Protein AF-A0A2G6F8W2-F1 (afdb_monomer)

Nearest PDB structures (foldseek):
  6zvr-assembly1_C  TM=7.088E-01  e=8.712E+00  Nostoc punctiforme
  3syv-assembly4_H  TM=6.160E-01  e=8.712E+00  Mus musculus

Radius of gyration: 16.59 Å; Cα contacts (8 Å, |Δi|>4): 49; chains: 1; bounding box: 35×23×45 Å

Structure (mmCIF, N/CA/C/O backbone):
data_AF-A0A2G6F8W2-F1
#
_entry.id   AF-A0A2G6F8W2-F1
#
loop_
_atom_site.group_PDB
_atom_site.id
_atom_site.type_symbol
_atom_site.label_atom_id
_atom_site.label_alt_id
_atom_site.label_comp_id
_atom_site.label_asym_id
_atom_site.label_entity_id
_atom_site.label_seq_id
_atom_site.pdbx_PDB_ins_code
_atom_site.Cartn_x
_atom_site.Cartn_y
_atom_site.Cartn_z
_atom_site.occupancy
_atom_site.B_iso_or_equiv
_atom_site.auth_seq_id
_atom_site.auth_comp_id
_atom_site.auth_asym_id
_atom_site.auth_atom_id
_atom_site.pdbx_PDB_model_num
ATOM 1 N N . MET A 1 1 ? 18.160 -0.597 -8.008 1.00 47.06 1 MET A N 1
ATOM 2 C CA . MET A 1 1 ? 16.701 -0.682 -8.232 1.00 47.06 1 MET A CA 1
ATOM 3 C C . MET A 1 1 ? 16.005 -1.125 -6.958 1.00 47.06 1 MET A C 1
ATOM 5 O O . MET A 1 1 ? 16.500 -2.036 -6.301 1.00 47.06 1 MET A O 1
ATOM 9 N N . LYS A 1 2 ? 14.886 -0.489 -6.585 1.00 52.81 2 LYS A N 1
ATOM 10 C CA . LYS A 1 2 ? 13.957 -1.101 -5.622 1.00 52.81 2 LYS A CA 1
ATOM 11 C C . LYS A 1 2 ? 13.361 -2.346 -6.282 1.00 52.81 2 LYS A C 1
ATOM 13 O O . LYS A 1 2 ? 13.179 -2.351 -7.494 1.00 52.81 2 LYS A O 1
ATOM 18 N N . ALA A 1 3 ? 13.109 -3.396 -5.505 1.00 60.19 3 ALA A N 1
ATOM 19 C CA . ALA A 1 3 ? 12.440 -4.581 -6.028 1.00 60.19 3 ALA A CA 1
ATOM 20 C C . ALA A 1 3 ? 11.076 -4.177 -6.608 1.00 60.19 3 ALA A C 1
ATOM 22 O O . ALA A 1 3 ? 10.309 -3.502 -5.916 1.00 60.19 3 ALA A O 1
ATOM 23 N N . GLN A 1 4 ? 10.795 -4.569 -7.854 1.00 66.88 4 GLN A N 1
ATOM 24 C CA . GLN A 1 4 ? 9.481 -4.370 -8.462 1.00 66.88 4 GLN A CA 1
ATOM 25 C C . GLN A 1 4 ? 8.399 -5.009 -7.582 1.00 66.88 4 GLN A C 1
ATOM 27 O O . GLN A 1 4 ? 8.608 -6.106 -7.039 1.00 66.88 4 GLN A O 1
ATOM 32 N N . PRO A 1 5 ? 7.243 -4.350 -7.405 1.00 72.50 5 PRO A N 1
ATOM 33 C CA . PRO A 1 5 ? 6.126 -4.967 -6.722 1.00 72.50 5 PRO A CA 1
ATOM 34 C C . PRO A 1 5 ? 5.684 -6.198 -7.507 1.00 72.50 5 PRO A C 1
ATOM 36 O O . PRO A 1 5 ? 5.511 -6.161 -8.716 1.00 72.50 5 PRO A O 1
ATOM 39 N N . ASN A 1 6 ? 5.501 -7.299 -6.790 1.00 83.06 6 ASN A N 1
ATOM 40 C CA . ASN A 1 6 ? 4.935 -8.536 -7.307 1.00 83.06 6 ASN A CA 1
ATOM 41 C C . ASN A 1 6 ? 3.634 -8.842 -6.553 1.00 83.06 6 ASN A C 1
ATOM 43 O O . ASN A 1 6 ? 3.284 -8.163 -5.578 1.00 83.06 6 ASN A O 1
ATOM 47 N N . CYS A 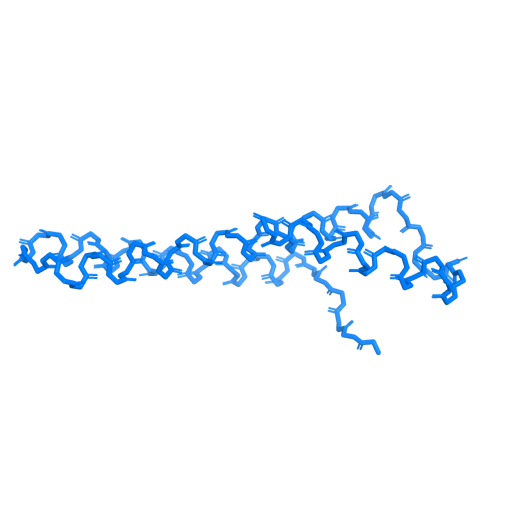1 7 ? 2.927 -9.900 -6.952 1.00 90.12 7 CYS A N 1
ATOM 48 C CA . CYS A 1 7 ? 1.682 -10.299 -6.292 1.00 90.12 7 CYS A CA 1
ATOM 49 C C . CYS A 1 7 ? 1.846 -10.520 -4.776 1.00 90.12 7 CYS A C 1
ATOM 51 O O . CYS A 1 7 ? 0.921 -10.245 -4.015 1.00 90.12 7 CYS A O 1
ATOM 53 N N . LYS A 1 8 ? 3.030 -10.946 -4.306 1.00 91.62 8 LYS A N 1
ATOM 54 C CA . LYS A 1 8 ? 3.315 -11.104 -2.870 1.00 91.62 8 LYS A CA 1
ATOM 55 C C . LYS A 1 8 ? 3.362 -9.753 -2.150 1.00 91.62 8 LYS A C 1
ATOM 57 O O . LYS A 1 8 ? 2.810 -9.628 -1.060 1.00 91.62 8 LYS A O 1
ATOM 62 N N . THR A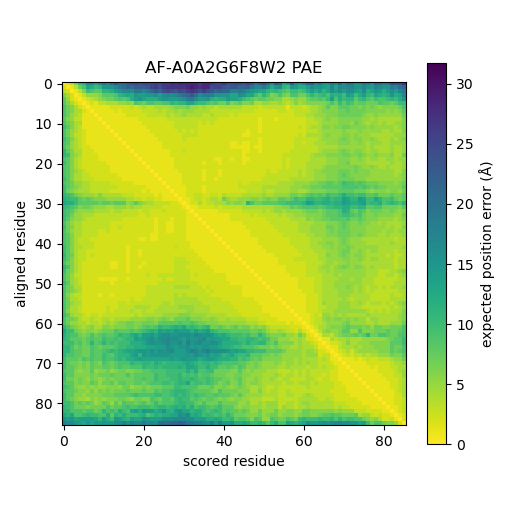 1 9 ? 3.969 -8.733 -2.752 1.00 89.69 9 THR A N 1
ATOM 63 C CA . THR A 1 9 ? 3.963 -7.362 -2.217 1.00 89.69 9 THR A CA 1
ATOM 64 C C . THR A 1 9 ? 2.539 -6.807 -2.131 1.00 89.69 9 THR A C 1
ATOM 66 O O . THR A 1 9 ? 2.158 -6.259 -1.097 1.00 89.69 9 THR A O 1
ATOM 69 N N . VAL A 1 10 ? 1.725 -7.006 -3.171 1.00 92.44 10 VAL A N 1
ATOM 70 C CA . VAL A 1 10 ? 0.306 -6.600 -3.187 1.00 92.44 10 VAL A CA 1
ATOM 71 C C . VAL A 1 10 ? -0.486 -7.310 -2.084 1.00 92.44 10 VAL A C 1
ATOM 73 O O . VAL A 1 10 ? -1.198 -6.658 -1.319 1.00 92.44 10 VAL A O 1
ATOM 76 N N . LEU A 1 11 ? -0.305 -8.626 -1.937 1.00 94.12 11 LEU A N 1
ATOM 77 C CA . LEU A 1 11 ? -0.942 -9.413 -0.881 1.00 94.12 11 LEU A CA 1
ATOM 78 C C . LEU A 1 11 ? -0.562 -8.914 0.522 1.00 94.12 11 LEU A C 1
ATOM 80 O O . LEU A 1 11 ? -1.423 -8.798 1.391 1.00 94.12 11 LEU A O 1
ATOM 84 N N . ASN A 1 12 ? 0.702 -8.549 0.745 1.00 94.62 12 ASN A N 1
ATOM 85 C CA . ASN A 1 12 ? 1.141 -7.987 2.024 1.00 94.62 12 ASN A CA 1
ATOM 86 C C . ASN A 1 12 ? 0.435 -6.660 2.349 1.00 94.62 12 ASN A C 1
ATOM 88 O O . ASN A 1 12 ? 0.053 -6.433 3.499 1.00 94.62 12 ASN A O 1
ATOM 92 N N . HIS A 1 13 ? 0.232 -5.789 1.354 1.00 93.56 13 HIS A N 1
ATOM 93 C CA . HIS A 1 13 ? -0.536 -4.555 1.537 1.00 93.56 13 HIS A CA 1
ATOM 94 C C . 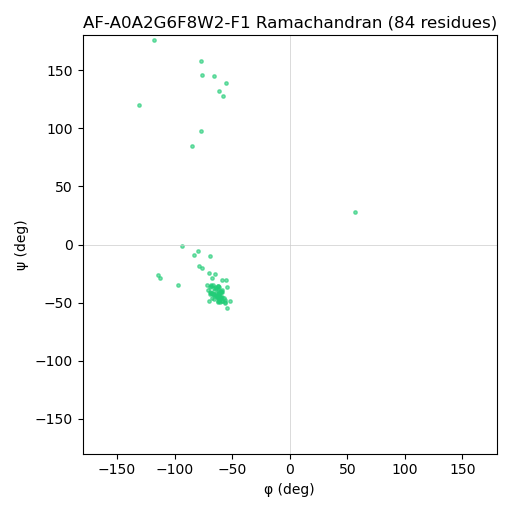HIS A 1 13 ? -2.002 -4.839 1.881 1.00 93.56 13 HIS A C 1
ATOM 96 O O . HIS A 1 13 ? -2.529 -4.223 2.808 1.00 93.56 13 HIS A O 1
ATOM 102 N N . LEU A 1 14 ? -2.635 -5.793 1.190 1.00 95.69 14 LEU A N 1
ATOM 103 C CA . LEU A 1 14 ? -4.009 -6.217 1.477 1.00 95.69 14 LEU A CA 1
ATOM 104 C C . LEU A 1 14 ? -4.154 -6.741 2.909 1.00 95.69 14 LEU A C 1
ATOM 106 O O . LEU A 1 14 ? -5.018 -6.271 3.643 1.00 95.69 14 LEU A O 1
ATOM 110 N N . ASN A 1 15 ? -3.267 -7.640 3.339 1.00 97.31 15 ASN A N 1
ATOM 111 C CA . ASN A 1 15 ? -3.297 -8.198 4.693 1.00 97.31 15 ASN A CA 1
ATOM 112 C C . ASN A 1 15 ? -3.147 -7.112 5.768 1.00 97.31 15 ASN A C 1
ATOM 114 O O . ASN A 1 15 ? -3.849 -7.131 6.778 1.00 97.31 15 ASN A O 1
ATOM 118 N N . ARG A 1 16 ? -2.273 -6.123 5.538 1.00 96.31 16 ARG A N 1
ATOM 119 C CA . ARG A 1 16 ? -2.127 -4.974 6.441 1.00 96.31 16 ARG A CA 1
ATOM 120 C C . ARG A 1 16 ? -3.418 -4.160 6.540 1.00 96.31 16 ARG A C 1
ATOM 122 O O . ARG A 1 16 ? -3.812 -3.797 7.645 1.00 96.31 16 ARG A O 1
ATOM 129 N N . ILE A 1 17 ? -4.052 -3.865 5.406 1.00 96.81 17 ILE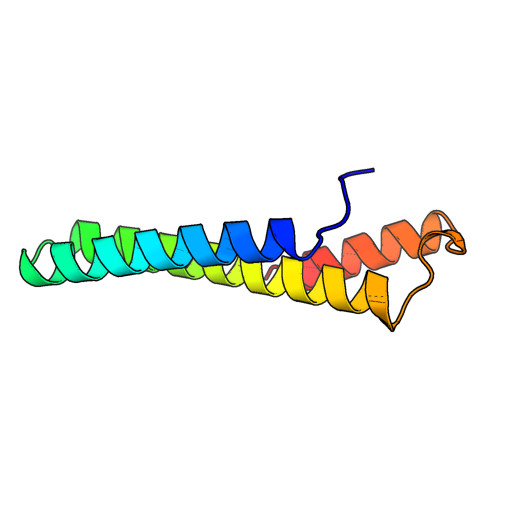 A N 1
ATOM 130 C CA . ILE A 1 17 ? -5.311 -3.110 5.361 1.00 96.81 17 ILE A CA 1
ATOM 131 C C . ILE A 1 17 ? -6.414 -3.869 6.099 1.00 96.81 17 ILE A C 1
ATOM 133 O O . ILE A 1 17 ? -7.125 -3.271 6.900 1.00 96.81 17 ILE A O 1
ATOM 137 N N . ILE A 1 18 ? -6.529 -5.181 5.885 1.00 97.56 18 ILE A N 1
ATOM 138 C CA . ILE A 1 18 ? -7.513 -6.022 6.578 1.00 97.56 18 ILE A CA 1
ATOM 139 C C . ILE A 1 18 ? -7.339 -5.904 8.096 1.00 97.56 18 ILE A C 1
ATOM 141 O O . ILE A 1 18 ? -8.298 -5.555 8.780 1.00 97.56 18 ILE A O 1
ATOM 145 N N . GLY A 1 19 ? -6.117 -6.063 8.614 1.00 97.25 19 GLY A N 1
ATOM 146 C CA . GLY A 1 19 ? -5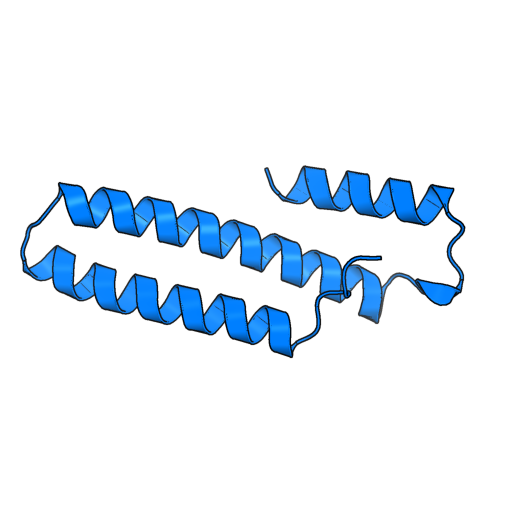.860 -5.919 10.051 1.00 97.25 19 GLY A CA 1
ATOM 147 C C . GLY A 1 19 ? -6.166 -4.513 10.594 1.00 97.25 19 GLY A C 1
ATOM 148 O O . GLY A 1 19 ? -6.668 -4.366 11.708 1.00 97.25 19 GLY A O 1
ATOM 149 N N . GLN A 1 20 ? -5.920 -3.458 9.806 1.00 96.62 20 GLN A N 1
ATOM 150 C CA . GLN A 1 20 ? -6.304 -2.089 10.179 1.00 96.62 20 GLN A CA 1
ATOM 151 C C . GLN A 1 20 ? -7.827 -1.918 10.249 1.00 96.62 20 GLN A C 1
ATOM 153 O O . GLN A 1 20 ? -8.322 -1.303 11.193 1.00 96.62 20 GLN A O 1
ATOM 158 N N . LEU A 1 21 ? -8.567 -2.478 9.287 1.00 97.00 21 LEU A N 1
ATOM 159 C CA . LEU A 1 21 ? -10.030 -2.422 9.249 1.00 97.00 21 LEU A CA 1
ATOM 160 C C . LEU A 1 21 ? -10.671 -3.256 10.363 1.00 97.00 21 LEU A C 1
ATOM 162 O O . LEU A 1 21 ? -11.680 -2.841 10.929 1.00 97.00 21 LEU A O 1
ATOM 166 N N . GLU A 1 22 ? -10.094 -4.407 10.704 1.00 97.12 22 GLU A N 1
ATOM 167 C CA . GLU A 1 22 ? -10.516 -5.210 11.855 1.00 97.12 22 GLU A CA 1
ATOM 168 C C . GLU A 1 22 ? -10.355 -4.423 13.156 1.00 97.12 22 GLU A C 1
ATOM 170 O O . GLU A 1 22 ? -11.317 -4.295 13.911 1.00 97.12 22 GLU A O 1
ATOM 175 N N . LYS A 1 23 ? -9.189 -3.799 13.372 1.00 96.44 23 LYS A N 1
ATOM 176 C CA . LYS A 1 23 ? -8.969 -2.943 14.543 1.00 96.44 23 LYS A CA 1
ATOM 177 C C . LYS A 1 23 ? -9.919 -1.743 14.566 1.00 96.44 23 LYS A C 1
ATOM 179 O O . LYS A 1 23 ? -10.454 -1.411 15.619 1.00 96.44 23 LYS A O 1
ATOM 184 N N . LEU A 1 24 ? -10.152 -1.107 13.417 1.00 96.19 24 LEU A N 1
ATOM 185 C CA . LEU A 1 24 ? -11.070 0.027 13.302 1.00 96.19 24 LEU A CA 1
ATOM 186 C C . LEU A 1 24 ? -12.492 -0.354 13.740 1.00 96.19 24 LEU A C 1
ATOM 188 O O . LEU A 1 24 ? -13.123 0.415 14.457 1.00 96.19 24 LEU A O 1
ATOM 192 N N . LYS A 1 25 ? -12.980 -1.548 13.375 1.00 96.19 25 LYS A N 1
ATOM 193 C CA . LYS A 1 25 ? -14.293 -2.043 13.828 1.00 96.19 25 LYS A CA 1
ATOM 194 C C . LYS A 1 25 ? -14.372 -2.155 15.351 1.00 96.19 25 LYS A C 1
ATOM 196 O O . LYS A 1 25 ? -15.365 -1.711 15.917 1.00 96.19 25 LYS A O 1
ATOM 201 N N . THR A 1 26 ? -13.343 -2.708 15.995 1.00 95.69 26 THR A N 1
ATOM 202 C CA . THR A 1 26 ? -13.284 -2.824 17.462 1.00 95.69 26 THR A CA 1
ATOM 203 C C . THR A 1 26 ? -13.329 -1.450 18.127 1.00 95.69 26 THR A C 1
ATOM 205 O O . THR A 1 26 ? -14.163 -1.204 18.988 1.00 95.69 26 THR A O 1
ATOM 208 N N . 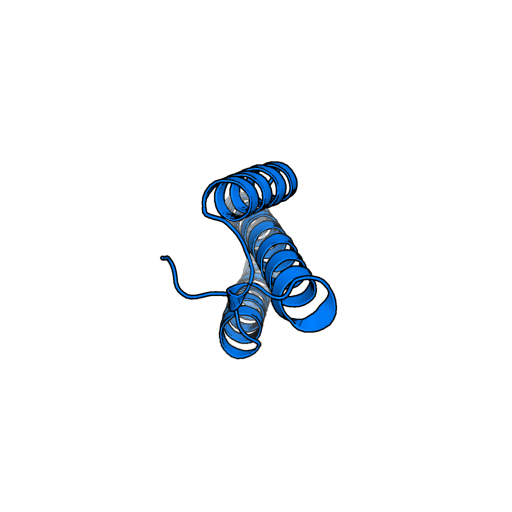VAL A 1 27 ? -12.498 -0.515 17.668 1.00 95.69 27 VAL A N 1
ATOM 209 C CA . VAL A 1 27 ? -12.399 0.829 18.258 1.00 95.69 27 VAL A CA 1
ATOM 210 C C . VAL A 1 27 ? -13.686 1.645 18.064 1.00 95.69 27 VAL A C 1
ATOM 212 O O . VAL A 1 27 ? -14.084 2.394 18.953 1.00 95.69 27 VAL A O 1
ATOM 215 N N . ILE A 1 28 ? -14.387 1.475 16.934 1.00 94.50 28 ILE A N 1
ATOM 216 C CA . ILE A 1 28 ? -15.711 2.087 16.725 1.00 94.50 28 ILE A CA 1
ATOM 217 C C . ILE A 1 28 ? -16.704 1.616 17.796 1.00 94.50 28 ILE A C 1
ATOM 219 O O . ILE A 1 28 ? -17.479 2.422 18.302 1.00 94.50 28 ILE A O 1
ATOM 223 N N . GLN A 1 29 ? -16.681 0.331 18.162 1.00 93.88 29 GLN A N 1
ATOM 224 C CA . GLN A 1 29 ? -17.563 -0.212 19.203 1.00 93.88 29 GLN A CA 1
ATOM 225 C C . GLN A 1 29 ? -17.229 0.341 20.596 1.00 93.88 29 GLN A C 1
ATOM 227 O O . GLN A 1 29 ? -18.119 0.478 21.432 1.00 93.88 29 GLN A O 1
ATOM 232 N N . GLU A 1 30 ? -15.966 0.696 20.828 1.00 94.69 30 GLU A N 1
ATOM 233 C CA . GLU A 1 30 ? -15.478 1.312 22.066 1.00 94.69 30 GLU A CA 1
ATOM 234 C C . GLU A 1 30 ? -15.774 2.826 22.147 1.00 94.69 30 GLU A C 1
ATOM 236 O O . GLU A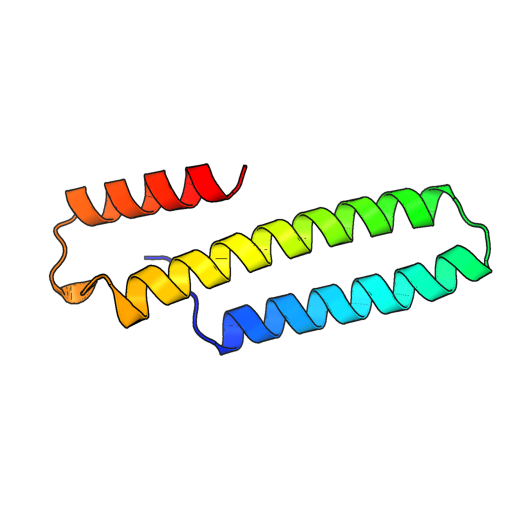 1 30 ? -15.567 3.432 23.195 1.00 94.69 30 GLU A O 1
ATOM 241 N N . ASN A 1 31 ? -16.312 3.435 21.078 1.00 91.56 31 ASN A N 1
ATOM 242 C CA . ASN A 1 31 ? -16.588 4.875 20.945 1.00 91.56 31 ASN A CA 1
ATOM 243 C C . ASN A 1 31 ? -15.358 5.787 21.152 1.00 91.56 31 ASN A C 1
ATOM 245 O O . ASN A 1 31 ? -15.501 6.950 21.534 1.00 91.56 31 ASN A O 1
ATOM 249 N N . ASP A 1 32 ? -14.150 5.297 20.862 1.00 94.12 32 ASP A N 1
ATOM 250 C CA . ASP A 1 32 ? -12.930 6.112 20.887 1.00 94.12 32 ASP A CA 1
ATOM 251 C C . ASP A 1 32 ? -12.748 6.848 19.547 1.00 94.12 32 ASP A C 1
ATOM 253 O O . ASP A 1 32 ? -12.071 6.384 18.625 1.00 94.12 32 ASP A O 1
ATOM 257 N N . CYS A 1 33 ? -13.395 8.010 19.420 1.00 94.12 33 CYS A N 1
ATOM 258 C CA . CYS A 1 33 ? -13.393 8.816 18.194 1.00 94.12 33 CYS A CA 1
ATOM 259 C C . CYS A 1 33 ? -11.990 9.254 17.736 1.00 94.12 33 CYS A C 1
ATOM 261 O O . CYS A 1 33 ? -11.755 9.393 16.528 1.00 94.12 33 CYS A O 1
ATOM 263 N N . ASP A 1 34 ? -11.052 9.444 18.666 1.00 95.88 34 ASP A N 1
ATOM 264 C CA . ASP A 1 34 ? -9.681 9.839 18.339 1.00 95.88 34 ASP A CA 1
ATOM 265 C C . ASP A 1 34 ? -8.950 8.679 17.658 1.00 95.88 34 ASP A C 1
ATOM 267 O O . ASP A 1 34 ? -8.383 8.844 16.570 1.00 95.88 34 ASP A O 1
ATOM 271 N N . GLN A 1 35 ? -9.030 7.474 18.231 1.00 95.62 35 GLN A N 1
ATOM 272 C CA . GLN A 1 35 ? -8.462 6.283 17.606 1.00 95.62 35 GLN A CA 1
ATOM 273 C C . GLN A 1 35 ? -9.175 5.916 16.296 1.00 95.62 35 GLN A C 1
ATOM 275 O O . GLN A 1 35 ? -8.500 5.526 15.338 1.00 95.62 35 GLN A O 1
ATOM 280 N N . VAL A 1 36 ? -10.503 6.080 16.203 1.00 97.06 36 VAL A N 1
ATOM 281 C CA . VAL A 1 36 ? -11.254 5.890 14.945 1.00 97.06 36 VAL A CA 1
ATOM 282 C C . VAL A 1 36 ? -10.693 6.791 13.848 1.00 97.06 36 VAL A C 1
ATOM 284 O O . VAL A 1 36 ? -10.417 6.323 12.739 1.00 97.06 36 VAL A O 1
ATOM 287 N N . THR A 1 37 ? -10.474 8.070 14.154 1.00 96.31 37 THR A N 1
ATOM 288 C CA . THR A 1 37 ? -9.933 9.040 13.196 1.00 96.31 37 THR A CA 1
ATOM 289 C C . THR A 1 37 ? -8.530 8.637 12.745 1.00 96.31 37 THR A C 1
ATOM 291 O O . THR A 1 37 ? -8.259 8.547 11.544 1.00 96.31 37 THR A O 1
ATOM 294 N N . GLN A 1 38 ? -7.644 8.312 13.690 1.00 96.75 38 GLN A N 1
ATOM 295 C CA . GLN A 1 38 ? -6.268 7.908 13.387 1.00 96.75 38 GLN A CA 1
ATOM 296 C C . GLN A 1 38 ? -6.203 6.635 12.530 1.00 96.75 38 GLN A C 1
ATOM 298 O O . GLN A 1 38 ? -5.471 6.588 11.537 1.00 96.75 38 GLN A O 1
ATOM 303 N N . LEU A 1 39 ? -6.983 5.607 12.875 1.00 96.19 39 LEU A N 1
ATOM 304 C CA . LEU A 1 39 ? -7.018 4.343 12.134 1.00 96.19 39 LEU A CA 1
ATOM 305 C C . LEU A 1 39 ? -7.640 4.501 10.746 1.00 96.19 39 LEU A C 1
ATOM 307 O O . LEU A 1 39 ? -7.166 3.872 9.797 1.00 96.19 39 LEU A O 1
ATOM 311 N N . THR A 1 40 ? -8.641 5.369 10.599 1.00 96.50 40 THR A N 1
ATOM 312 C CA . THR A 1 40 ? -9.239 5.689 9.296 1.00 96.50 40 THR A CA 1
ATOM 313 C C . THR A 1 40 ? -8.206 6.325 8.366 1.00 96.50 40 THR A C 1
ATOM 315 O O . THR A 1 40 ? -8.006 5.846 7.248 1.00 96.50 40 THR A O 1
ATOM 318 N N . LEU A 1 41 ? -7.472 7.339 8.841 1.00 96.12 41 LEU A N 1
ATOM 319 C CA . LEU A 1 41 ? -6.403 7.985 8.068 1.00 96.12 41 LEU A CA 1
ATOM 320 C C . LEU A 1 41 ? -5.271 7.004 7.722 1.00 96.12 41 LEU A C 1
ATOM 322 O O . LEU A 1 41 ? -4.788 6.969 6.588 1.00 96.12 41 LEU A O 1
ATOM 326 N N . ALA A 1 42 ? -4.869 6.155 8.672 1.00 94.69 42 ALA A N 1
ATOM 327 C CA . ALA A 1 42 ? -3.847 5.135 8.439 1.00 94.69 42 ALA A CA 1
ATOM 328 C C . ALA A 1 42 ? -4.282 4.088 7.395 1.00 94.69 42 ALA A C 1
ATOM 330 O O . ALA A 1 42 ? -3.459 3.644 6.583 1.00 94.69 42 ALA A O 1
ATOM 331 N N . SER A 1 43 ? -5.564 3.715 7.400 1.00 95.50 43 SER A N 1
ATOM 332 C CA . SER A 1 43 ? -6.155 2.796 6.422 1.00 95.50 43 SER A CA 1
ATOM 333 C C . SER A 1 43 ? -6.187 3.429 5.033 1.00 95.50 43 SER A C 1
ATOM 335 O O . SER A 1 43 ? -5.723 2.812 4.076 1.00 95.50 43 SER A O 1
ATOM 337 N N . ALA A 1 44 ? -6.628 4.687 4.919 1.00 94.56 44 ALA A N 1
ATOM 338 C CA . ALA A 1 44 ? -6.642 5.431 3.658 1.00 94.56 44 ALA A CA 1
ATOM 339 C C . ALA A 1 44 ? -5.243 5.523 3.019 1.00 94.56 44 ALA A C 1
ATOM 341 O O . ALA A 1 44 ? -5.069 5.203 1.843 1.00 94.56 44 ALA A O 1
ATOM 342 N N . ASN A 1 45 ? -4.216 5.846 3.811 1.00 93.31 45 ASN A N 1
ATOM 343 C CA . ASN A 1 45 ? -2.826 5.869 3.339 1.00 93.31 45 ASN A CA 1
ATOM 344 C C . ASN A 1 45 ? -2.335 4.487 2.871 1.00 93.31 45 ASN A C 1
ATOM 346 O O . ASN A 1 45 ? -1.572 4.367 1.905 1.00 93.31 45 ASN A O 1
ATOM 350 N N . SER A 1 46 ? -2.780 3.422 3.541 1.00 94.44 46 SER A N 1
ATOM 351 C CA . SER A 1 46 ? -2.426 2.049 3.171 1.00 94.44 46 SER A CA 1
ATOM 352 C C . SER A 1 46 ? -3.109 1.634 1.861 1.00 94.44 46 SER A C 1
ATOM 354 O O . SER A 1 46 ? -2.449 1.054 0.999 1.00 94.44 46 SER A O 1
ATOM 356 N N . PHE A 1 47 ? -4.371 2.026 1.649 1.00 94.25 47 PHE A N 1
ATOM 357 C CA . PHE A 1 47 ? -5.073 1.868 0.369 1.00 94.25 47 PHE A CA 1
ATOM 358 C C . PHE A 1 47 ? -4.400 2.635 -0.772 1.00 94.25 47 PHE A C 1
ATOM 360 O O . PHE A 1 47 ? -4.229 2.086 -1.858 1.00 94.25 47 PHE A O 1
ATOM 367 N N . GLN A 1 48 ? -3.958 3.870 -0.536 1.00 91.00 48 GLN A N 1
ATOM 368 C CA . GLN A 1 48 ? -3.244 4.655 -1.546 1.00 91.00 48 GLN A CA 1
ATOM 369 C C . GLN A 1 48 ? -1.922 3.985 -1.963 1.00 91.00 48 GLN A C 1
ATOM 371 O O . GLN A 1 48 ? -1.557 3.960 -3.145 1.00 91.00 48 GLN A O 1
ATOM 376 N N . THR A 1 49 ? -1.225 3.383 -0.997 1.00 89.88 49 THR A N 1
ATOM 377 C CA . THR A 1 49 ? -0.017 2.595 -1.264 1.00 89.88 49 THR A CA 1
ATOM 378 C C . THR A 1 49 ? -0.349 1.346 -2.080 1.00 89.88 49 THR A C 1
ATOM 380 O O . THR A 1 49 ? 0.307 1.099 -3.088 1.00 89.88 49 THR A O 1
ATOM 383 N N . LEU A 1 50 ? -1.396 0.601 -1.702 1.00 92.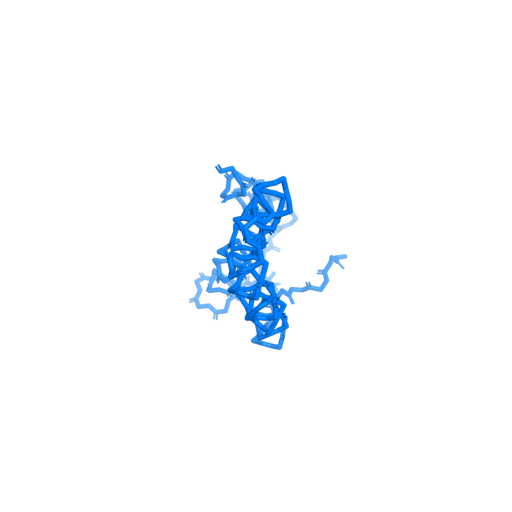06 50 LEU A N 1
ATOM 384 C CA . LEU A 1 50 ? -1.874 -0.564 -2.452 1.00 92.06 50 LEU A CA 1
ATOM 385 C C . LEU A 1 50 ? -2.204 -0.200 -3.906 1.00 92.06 50 LEU A C 1
ATOM 387 O O . LEU A 1 50 ? -1.711 -0.864 -4.814 1.00 92.06 50 LEU A O 1
ATOM 391 N N . LYS A 1 51 ? -2.981 0.870 -4.125 1.00 91.25 51 LYS A N 1
ATOM 392 C CA . LYS A 1 51 ? -3.342 1.382 -5.458 1.00 91.25 51 LYS A CA 1
ATOM 393 C C . LYS A 1 51 ? -2.099 1.583 -6.323 1.00 91.25 51 LYS A C 1
ATOM 395 O O . LYS A 1 51 ? -2.044 1.115 -7.455 1.00 91.25 51 LYS A O 1
ATOM 400 N N . SER A 1 52 ? -1.092 2.249 -5.764 1.00 88.75 52 SER A N 1
ATOM 401 C CA . SER A 1 52 ? 0.151 2.549 -6.475 1.00 88.75 52 SER A CA 1
ATOM 402 C C . SER A 1 52 ? 0.952 1.284 -6.791 1.00 88.75 52 SER A C 1
ATOM 404 O O . SER A 1 52 ? 1.427 1.142 -7.911 1.00 88.75 52 SER A O 1
ATOM 406 N N . SER A 1 53 ? 1.051 0.346 -5.844 1.00 89.19 53 SER A N 1
ATOM 407 C CA . SER A 1 53 ? 1.749 -0.931 -6.047 1.00 89.19 53 SER A CA 1
ATOM 408 C C . SER A 1 53 ? 1.065 -1.815 -7.096 1.00 89.19 53 SER A C 1
ATOM 410 O O . SER A 1 53 ? 1.750 -2.490 -7.857 1.00 89.19 53 SER A O 1
ATOM 412 N N . VAL A 1 54 ? -0.272 -1.818 -7.151 1.00 90.06 54 VAL A N 1
ATOM 413 C CA . VAL A 1 54 ? -1.039 -2.567 -8.163 1.00 90.06 54 VAL A CA 1
ATOM 414 C C . VAL A 1 54 ? -0.861 -1.955 -9.550 1.00 90.06 54 VAL A C 1
ATOM 416 O O . VAL A 1 54 ? -0.660 -2.690 -10.512 1.00 90.06 54 VAL A O 1
ATOM 419 N N . LEU A 1 55 ? -0.899 -0.623 -9.656 1.00 87.94 55 LEU A N 1
ATOM 420 C CA . LEU A 1 55 ? -0.665 0.068 -10.923 1.00 87.94 55 LEU A CA 1
ATOM 421 C C . LEU A 1 55 ? 0.755 -0.182 -11.446 1.00 87.94 55 LEU A C 1
ATOM 423 O O . LEU A 1 55 ? 0.926 -0.482 -12.623 1.00 87.94 55 LEU A O 1
ATOM 427 N N . GLU A 1 56 ? 1.758 -0.085 -10.570 1.00 86.88 56 GLU A N 1
ATOM 428 C CA . GLU A 1 56 ? 3.150 -0.390 -10.905 1.00 86.88 56 GLU A CA 1
ATOM 429 C C . GLU A 1 56 ? 3.298 -1.835 -11.384 1.00 86.88 56 GLU A C 1
ATOM 431 O O . GLU A 1 56 ? 3.835 -2.053 -12.467 1.00 86.88 56 GLU A O 1
ATOM 436 N N . LEU A 1 57 ? 2.739 -2.801 -10.644 1.00 88.00 57 LEU A N 1
ATOM 437 C CA . LEU A 1 57 ? 2.741 -4.209 -11.039 1.00 88.00 57 LEU A CA 1
ATOM 438 C C . LEU A 1 57 ? 2.156 -4.390 -12.444 1.00 88.00 57 LEU A C 1
ATOM 440 O O . LEU A 1 57 ? 2.851 -4.908 -13.308 1.00 88.00 57 LEU A O 1
ATOM 444 N N . PHE A 1 58 ? 0.935 -3.905 -12.689 1.00 87.12 58 PHE A N 1
ATOM 445 C CA . PHE A 1 58 ? 0.259 -4.050 -13.982 1.00 87.12 58 PHE A CA 1
ATOM 446 C C . PHE A 1 58 ? 1.056 -3.440 -15.141 1.00 87.12 58 PHE A C 1
ATOM 448 O O . PHE A 1 58 ? 1.215 -4.069 -16.184 1.00 87.12 58 PHE A O 1
ATOM 455 N N . LEU A 1 59 ? 1.592 -2.229 -14.957 1.00 86.00 59 LEU A N 1
ATOM 456 C CA . LEU A 1 59 ? 2.400 -1.574 -15.985 1.00 86.00 59 LEU A CA 1
ATOM 457 C C . LEU A 1 59 ? 3.641 -2.402 -16.320 1.00 86.00 59 LEU A C 1
ATOM 459 O O . LEU A 1 59 ? 3.935 -2.606 -17.492 1.00 86.00 59 LEU A O 1
ATOM 463 N N . THR A 1 60 ? 4.338 -2.898 -15.301 1.00 84.12 60 THR A N 1
ATOM 464 C CA . THR A 1 60 ? 5.582 -3.658 -15.481 1.00 84.12 60 THR A CA 1
ATOM 465 C C . THR A 1 60 ? 5.386 -5.118 -15.889 1.00 84.12 60 THR A C 1
ATOM 467 O O . THR A 1 60 ? 6.338 -5.719 -16.369 1.00 84.12 60 THR A O 1
ATOM 470 N N . SER A 1 61 ? 4.198 -5.703 -15.692 1.00 83.38 61 SER A N 1
ATOM 471 C CA . SER A 1 61 ? 3.927 -7.101 -16.055 1.00 83.38 61 SER A CA 1
ATOM 472 C C . SER A 1 61 ? 3.234 -7.255 -17.407 1.00 83.38 61 SER A C 1
ATOM 474 O O . SER A 1 61 ? 3.505 -8.224 -18.104 1.00 83.38 61 SER A O 1
ATOM 476 N N . GLU A 1 62 ? 2.350 -6.323 -17.780 1.00 80.06 62 GLU A N 1
ATOM 477 C CA . GLU A 1 62 ? 1.499 -6.466 -18.972 1.00 80.06 62 GLU A CA 1
ATOM 478 C C . GLU A 1 62 ? 1.821 -5.468 -20.090 1.00 80.06 62 GLU A C 1
ATOM 480 O O . GLU A 1 62 ? 1.543 -5.743 -21.255 1.00 80.06 62 GLU A O 1
ATOM 485 N N . LEU A 1 63 ? 2.339 -4.281 -19.755 1.00 77.44 63 LEU A N 1
ATOM 486 C CA . LEU A 1 63 ? 2.416 -3.165 -20.708 1.00 77.44 63 LEU A CA 1
ATOM 487 C C . LEU A 1 63 ? 3.840 -2.756 -21.079 1.00 77.44 63 LEU A C 1
ATOM 489 O O . LEU A 1 63 ? 4.041 -2.182 -22.148 1.00 77.44 63 LEU A O 1
ATOM 493 N N . ILE A 1 64 ? 4.810 -3.002 -20.202 1.00 82.06 64 ILE A N 1
ATOM 494 C CA . ILE A 1 64 ? 6.171 -2.491 -20.335 1.00 82.06 64 ILE A CA 1
ATOM 495 C C . ILE A 1 64 ? 7.157 -3.634 -20.132 1.00 82.06 64 ILE A C 1
ATOM 497 O O . ILE A 1 64 ? 7.225 -4.212 -19.051 1.00 82.06 64 ILE A O 1
ATOM 501 N N . ASP A 1 65 ? 7.968 -3.902 -21.154 1.00 80.75 65 ASP A N 1
ATOM 502 C CA . ASP A 1 65 ? 9.162 -4.729 -21.009 1.00 80.75 65 ASP A CA 1
ATOM 503 C C . ASP A 1 65 ? 10.258 -3.898 -20.339 1.00 80.75 65 ASP A C 1
ATOM 505 O O . ASP A 1 65 ? 10.923 -3.075 -20.970 1.00 80.75 65 ASP A O 1
ATOM 509 N N . VAL A 1 66 ? 10.388 -4.071 -19.026 1.00 76.25 66 VAL A N 1
ATOM 510 C CA . VAL A 1 66 ? 11.278 -3.256 -18.192 1.00 76.25 66 VAL A CA 1
ATOM 511 C C . VAL A 1 66 ? 12.750 -3.564 -18.463 1.00 76.25 66 VAL A C 1
ATOM 513 O O . VAL A 1 66 ? 13.589 -2.683 -18.287 1.00 76.25 66 VAL A O 1
ATOM 516 N N . ASP A 1 67 ? 13.056 -4.765 -18.956 1.00 77.75 67 ASP A N 1
ATOM 517 C CA . ASP A 1 67 ? 14.419 -5.177 -19.299 1.00 77.75 67 ASP A CA 1
ATOM 518 C C . ASP A 1 67 ? 14.889 -4.557 -20.626 1.00 77.75 67 ASP A C 1
ATOM 520 O O . ASP A 1 67 ? 16.091 -4.428 -20.868 1.00 77.75 67 ASP A O 1
ATOM 524 N N . ALA A 1 68 ? 13.949 -4.118 -21.469 1.00 84.75 68 ALA A N 1
ATOM 525 C CA . ALA A 1 68 ? 14.218 -3.422 -22.725 1.00 84.75 68 ALA A CA 1
ATOM 526 C C . ALA A 1 68 ? 14.207 -1.882 -22.603 1.00 84.75 68 ALA A C 1
ATOM 528 O O . ALA A 1 68 ? 14.427 -1.187 -23.600 1.00 84.75 68 ALA A O 1
ATOM 529 N N . MET A 1 69 ? 13.937 -1.327 -21.414 1.00 85.12 69 MET A N 1
ATOM 530 C CA . MET A 1 69 ? 13.862 0.124 -21.205 1.00 85.12 69 MET A CA 1
ATOM 531 C C . MET A 1 69 ? 15.241 0.782 -21.150 1.00 85.12 69 MET A C 1
ATOM 533 O O . MET A 1 69 ? 16.193 0.247 -20.588 1.00 85.12 69 MET A O 1
ATOM 537 N N . THR A 1 70 ? 15.323 2.015 -21.651 1.00 89.25 70 THR A N 1
ATOM 538 C CA . THR A 1 70 ? 16.460 2.894 -21.351 1.00 89.25 70 THR A CA 1
ATOM 539 C C . THR A 1 70 ? 16.339 3.487 -19.945 1.00 89.25 70 THR A C 1
ATOM 541 O O . THR A 1 70 ? 15.234 3.642 -19.413 1.00 89.25 70 THR A O 1
ATOM 544 N N . ASP A 1 71 ? 17.463 3.922 -19.370 1.00 88.00 71 ASP A N 1
ATOM 545 C CA . ASP A 1 71 ? 17.492 4.600 -18.063 1.00 88.00 71 ASP A CA 1
ATOM 546 C C . ASP A 1 71 ? 16.548 5.820 -18.007 1.00 88.00 71 ASP A C 1
ATOM 548 O O . ASP A 1 71 ? 15.899 6.083 -16.993 1.00 88.00 71 ASP A O 1
ATOM 552 N N . GLU A 1 72 ? 16.421 6.562 -19.114 1.00 89.69 72 GLU A N 1
ATOM 553 C CA . GLU A 1 72 ? 15.544 7.736 -19.214 1.00 89.69 72 GLU A CA 1
ATOM 554 C C . GLU A 1 72 ? 14.055 7.355 -19.188 1.00 89.69 72 GLU A C 1
ATOM 556 O O . GLU A 1 72 ? 13.239 8.002 -18.517 1.00 89.69 72 GLU A O 1
ATOM 561 N N . GLN A 1 73 ? 13.688 6.275 -19.882 1.00 86.12 73 GLN A N 1
ATOM 562 C CA . GLN A 1 73 ? 12.329 5.742 -19.844 1.00 86.12 73 GLN A CA 1
ATOM 563 C C . GLN A 1 73 ? 12.001 5.217 -18.444 1.00 86.12 73 GLN A C 1
ATOM 565 O O . GLN A 1 73 ? 10.904 5.464 -17.937 1.00 86.12 73 GLN A O 1
ATOM 570 N N . GLN A 1 74 ? 12.956 4.550 -17.789 1.00 83.81 74 GLN A N 1
ATOM 571 C CA . GLN A 1 74 ? 12.778 4.029 -16.437 1.00 83.81 74 GLN A CA 1
ATOM 572 C C . GLN A 1 74 ? 12.571 5.169 -15.428 1.00 83.81 74 GLN A C 1
ATOM 574 O O . GLN A 1 74 ? 11.623 5.139 -14.640 1.00 83.81 74 GLN A O 1
ATOM 579 N N . ALA A 1 75 ? 13.368 6.238 -15.516 1.00 86.69 75 ALA A N 1
ATOM 580 C CA . ALA A 1 75 ? 13.189 7.439 -14.701 1.00 86.69 75 ALA A CA 1
ATOM 581 C C . ALA A 1 75 ? 11.828 8.126 -14.946 1.00 86.69 75 ALA A C 1
ATOM 583 O O . ALA A 1 75 ? 11.194 8.629 -14.011 1.00 86.69 75 ALA A O 1
ATOM 584 N N . SER A 1 76 ? 11.351 8.129 -16.194 1.00 86.88 76 SER A N 1
ATOM 585 C CA . SER A 1 76 ? 10.047 8.697 -16.560 1.00 86.88 76 SER A CA 1
ATOM 586 C C . SER A 1 76 ? 8.885 7.880 -15.992 1.00 86.88 76 SER A C 1
ATOM 588 O O . SER A 1 76 ? 7.940 8.458 -15.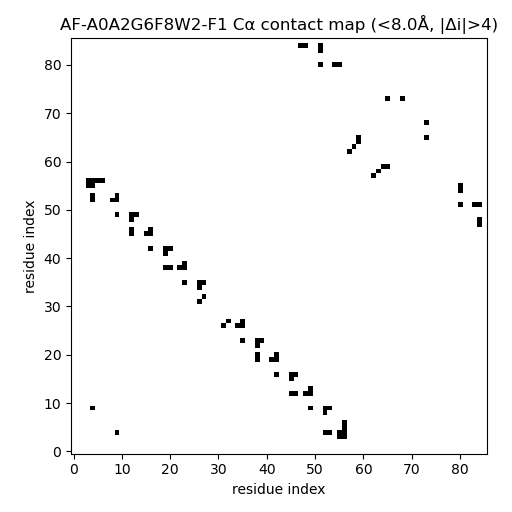447 1.00 86.88 76 SER A O 1
ATOM 590 N N . LEU A 1 77 ? 8.981 6.547 -16.038 1.00 84.31 77 LEU A N 1
ATOM 591 C CA . LEU A 1 77 ? 8.028 5.640 -15.399 1.00 84.31 77 LEU A CA 1
ATOM 592 C C . LEU A 1 77 ? 8.001 5.851 -13.880 1.00 84.31 77 LEU A C 1
ATOM 594 O O . LEU A 1 77 ? 6.927 6.018 -13.303 1.00 84.31 77 LEU A O 1
ATOM 598 N N . GLU A 1 78 ? 9.161 5.949 -13.225 1.00 83.38 78 GLU A N 1
ATOM 599 C CA . GLU A 1 78 ? 9.224 6.254 -11.790 1.00 83.38 78 GLU A CA 1
ATOM 600 C C . GLU A 1 78 ? 8.569 7.599 -11.450 1.00 83.38 78 GLU A C 1
ATOM 602 O O . GLU A 1 78 ? 7.899 7.733 -10.421 1.00 83.38 78 GLU A O 1
ATOM 607 N N . LYS A 1 79 ? 8.751 8.616 -12.300 1.00 86.69 79 LYS A N 1
ATOM 608 C CA . LYS A 1 79 ? 8.114 9.925 -12.125 1.00 86.69 79 LYS A CA 1
ATOM 609 C C . LYS A 1 79 ? 6.595 9.825 -12.267 1.00 86.69 79 LYS A C 1
ATOM 611 O O . LYS A 1 79 ? 5.883 10.379 -11.432 1.00 86.69 79 LYS A O 1
ATOM 616 N N . PHE A 1 80 ? 6.100 9.087 -13.259 1.00 85.31 80 PHE A N 1
ATOM 617 C CA . PHE A 1 80 ? 4.670 8.835 -13.441 1.00 85.31 80 PHE A CA 1
ATOM 618 C C . PHE A 1 80 ? 4.061 8.098 -12.237 1.00 85.31 80 PHE A C 1
ATOM 620 O O . PHE A 1 80 ? 3.067 8.548 -11.668 1.00 85.31 80 PHE A O 1
ATOM 627 N N . LEU A 1 81 ? 4.711 7.033 -11.764 1.00 82.12 81 LEU A N 1
ATOM 628 C CA . LEU A 1 81 ? 4.274 6.264 -10.594 1.00 82.12 81 LEU A CA 1
ATOM 629 C C . LEU A 1 81 ? 4.314 7.071 -9.287 1.00 82.12 81 LEU A C 1
ATOM 631 O O . LEU A 1 81 ? 3.589 6.773 -8.336 1.00 82.12 81 LEU A O 1
ATOM 635 N N . LYS A 1 82 ? 5.160 8.103 -9.198 1.00 82.38 82 LYS A N 1
ATOM 636 C CA . LYS A 1 82 ? 5.122 9.063 -8.083 1.00 82.38 82 LYS A CA 1
ATOM 637 C C . LYS A 1 82 ? 3.906 9.984 -8.164 1.00 82.38 82 LYS A C 1
ATOM 639 O O . LYS A 1 82 ? 3.359 10.315 -7.118 1.00 82.38 82 LYS A O 1
ATOM 644 N N . LEU A 1 83 ? 3.459 10.369 -9.359 1.00 80.00 83 LEU A N 1
ATOM 645 C CA . LEU A 1 83 ? 2.256 11.193 -9.526 1.00 80.00 83 LEU A CA 1
ATOM 646 C C . LEU A 1 83 ? 0.986 10.426 -9.146 1.00 80.00 83 LEU A C 1
ATOM 648 O O . LEU A 1 83 ? 0.103 10.999 -8.520 1.00 80.00 83 LEU A O 1
ATOM 652 N N . SER A 1 84 ? 0.919 9.119 -9.422 1.00 75.06 84 SER A N 1
ATOM 653 C CA . SER A 1 84 ? -0.230 8.284 -9.035 1.00 75.06 84 SER A CA 1
ATOM 654 C C . SER A 1 84 ? -0.359 8.041 -7.522 1.00 75.06 84 SER A C 1
ATOM 656 O O . SER A 1 84 ? -1.371 7.488 -7.081 1.00 75.06 84 SER A O 1
ATOM 658 N N . LYS A 1 85 ? 0.667 8.417 -6.739 1.00 68.31 85 LYS A N 1
ATOM 659 C CA . LYS A 1 85 ? 0.686 8.343 -5.267 1.00 68.31 85 LYS A CA 1
ATOM 660 C C . LYS A 1 85 ? 0.015 9.537 -4.590 1.00 68.31 85 LYS A C 1
ATOM 662 O O . LYS A 1 85 ? -0.216 9.445 -3.383 1.00 68.31 85 LYS A O 1
ATOM 667 N N . TYR A 1 86 ? -0.344 10.581 -5.333 1.00 56.81 86 TYR A N 1
ATOM 668 C CA . TYR A 1 86 ? -1.234 11.656 -4.881 1.00 56.81 86 TYR A CA 1
ATOM 669 C C . TYR A 1 86 ? -2.703 11.338 -5.209 1.00 56.81 86 TYR A C 1
ATOM 671 O O . TYR A 1 86 ? -3.575 12.003 -4.620 1.00 56.81 86 TYR A O 1
#

Sequence (86 aa):
MKAQPNCKTVLNHLNRIIGQLEKLKTVIQENDCDQVTQLTLASANSFQTLKSSVLELFLTSELIDVDAMTDEQQASLEKFLKLSKY

pLDDT: mean 87.85, std 10.2, range [47.06, 97.56]

Foldseek 3Di:
DPDQQDVVNLVVLVVVLVVLVVVLVVVVVVVPVVSNVVSVVVSVLSVLVSQLSVVRHCCCPPPDVPVPDDPVVVVVVVVVSVVSSD

Mean predicted aligned error: 5.28 Å

Secondary structure (DSSP, 8-state):
-PPPP-HHHHHHHHHHHHHHHHHHHHHHHTT-HHHHHHHHHHHHHHHHHHHHHHHHHHIIIII--GGG--HHHHHHHHHHHHHTT-

Solvent-accessible surface area (backbone atoms only — not comparable to full-atom values): 4861 Å² total; per-residue (Å²): 131,80,82,77,55,47,73,67,56,51,50,53,43,52,55,52,42,50,56,44,54,54,52,37,54,55,35,55,75,70,66,40,64,68,59,35,51,54,42,50,55,53,37,53,55,45,50,47,49,42,54,35,44,50,51,52,29,49,42,56,72,77,72,38,67,69,89,78,52,52,73,68,56,49,52,49,50,53,53,50,55,55,59,64,62,111